Protein 7C8S (pdb70)

Solvent-accessible surface area: 7919 Å² total; per-residue (Å²): 64,119,69,19,143,14,17,41,117,16,48,88,14,0,24,0,0,14,68,129,4,6,135,38,76,148,29,14,86,151,20,163,10,46,1,0,0,4,0,36,85,89,17,148,93,96,68,174,70,27,120,40,28,37,3,100,0,33,108,38,124,102,32,48,0,31,168,36,0,76,91,0,0,100,35,0,17,55,0,61,108,117,70,60,15,0,0,0,9,2,93,23,0,28,21,14,0,0,0,0,0,0,0,0,0,0,4,47,46,122,69,20,26,120,86,0,15,131,30,0,100,90,28,2,102,29,2,81,2,44,96,8,6,57,143,37,0,86,96,2,56,140,99,57,1,121,123,15,51,90,52,26,162,124,105,94

Organism: Homo sapiens (NCBI:txid9606)

Nearest PDB structures (foldseek):
  7c8s-assembly1_A  TM=1.006E+00  e=6.624E-33  Homo sapiens
  6lou-assembly1_A  TM=1.003E+00  e=1.463E-31  Homo sapiens
  6l1s-assembly1_A  TM=1.002E+00  e=1.756E-31  Homo sapiens
  6lmy-assembly1_A  TM=1.002E+00  e=5.910E-31  Homo sapiens
  4woh-assembly1_A  TM=1.001E+00  e=6.673E-31  Homo sapiens

Structure (mmCIF, N/CA/C/O backbone):
data_7C8S
#
_entry.id   7C8S
#
_cell.length_a   89.842
_cell.length_b   50.432
_cell.length_c   40.212
_cell.angle_alpha   90.000
_cell.angle_beta   95.960
_cell.angle_gamma   90.000
#
_symmetry.space_group_name_H-M   'C 1 2 1'
#
loop_
_entity.id
_entity.type
_entity.pdbx_description
1 polymer 'Dual specificity protein phosphatase 22'
2 non-polymer 'SULFATE ION'
3 water water
#
loop_
_atom_site.group_PDB
_atom_site.id
_atom_site.type_symbol
_atom_site.label_atom_id
_atom_site.label_alt_id
_atom_site.label_comp_id
_atom_site.label_asym_id
_atom_site.label_entity_id
_atom_site.label_seq_id
_atom_site.pdbx_PDB_ins_code
_atom_site.Cartn_x
_atom_site.Cartn_y
_atom_site.Cartn_z
_atom_site.occupancy
_atom_site.B_iso_or_equiv
_atom_site.auth_seq_id
_atom_site.auth_comp_id
_atom_site.auth_asym_id
_atom_site.auth_atom_id
_atom_site.pdbx_PDB_model_num
ATOM 1 N N . GLY A 1 1 ? 26.38764 -6.44226 27.35215 1.000 26.71399 -1 GLY A N 1
ATOM 2 C CA . GLY A 1 1 ? 26.34786 -7.79614 26.82842 1.000 16.85694 -1 GLY A CA 1
ATOM 3 C C . GLY A 1 1 ? 25.72715 -7.90893 25.45049 1.000 16.07473 -1 GLY A C 1
ATOM 4 O O . GLY A 1 1 ? 25.30358 -6.91257 24.86492 1.000 16.15934 -1 GLY A O 1
ATOM 5 N N . PRO A 1 2 ? 25.63097 -9.13758 24.94141 1.000 13.67680 0 PRO A N 1
ATOM 6 C CA . PRO A 1 2 ? 25.22111 -9.34072 23.54881 1.000 12.32061 0 PRO A CA 1
ATOM 7 C C . PRO A 1 2 ? 23.73939 -9.14160 23.30114 1.000 13.92208 0 PRO A C 1
ATOM 8 O O . PRO A 1 2 ? 23.31775 -9.20227 22.14661 1.000 13.19877 0 PRO A O 1
ATOM 12 N N . MET A 1 3 ? 22.94765 -8.90729 24.33879 1.000 11.85472 1 MET A N 1
ATOM 13 C CA . MET A 1 3 ? 21.54264 -8.56005 24.15819 1.000 10.22580 1 MET A CA 1
ATOM 14 C C . MET A 1 3 ? 21.20027 -7.28848 24.91996 1.000 10.13385 1 MET A C 1
ATOM 15 O O . MET A 1 3 ? 20.02878 -7.03333 25.20598 1.000 10.78334 1 MET A O 1
ATOM 20 N N . GLY A 1 4 ? 22.20203 -6.46466 25.21794 1.000 12.16492 2 GLY A N 1
ATOM 21 C CA . GLY A 1 4 ? 21.99866 -5.22065 25.92383 1.000 12.56447 2 GLY A CA 1
ATOM 22 C C . GLY A 1 4 ? 21.68194 -5.44630 27.39005 1.000 13.80398 2 GLY A C 1
ATOM 23 O O . GLY A 1 4 ? 21.72253 -6.56424 27.91498 1.000 14.53624 2 GLY A O 1
ATOM 24 N N . ASN A 1 5 ? 21.33674 -4.34561 28.06034 1.000 14.22877 3 ASN A N 1
ATOM 25 C CA . ASN A 1 5 ? 21.05750 -4.38843 29.49508 1.000 16.27250 3 ASN A CA 1
ATOM 26 C C . ASN A 1 5 ? 19.68568 -3.82033 29.84745 1.000 18.28963 3 ASN A C 1
ATOM 27 O O . ASN A 1 5 ? 19.45207 -3.44159 31.00022 1.000 22.14441 3 ASN A O 1
ATOM 32 N N . GLY A 1 6 ? 18.76841 -3.78867 28.89127 1.000 15.99298 4 GLY A N 1
ATOM 33 C CA . GLY A 1 6 ? 17.46831 -3.16608 29.05186 1.000 15.54917 4 GLY A CA 1
ATOM 34 C C . GLY A 1 6 ? 17.23634 -2.22406 27.88758 1.000 13.57532 4 GLY A C 1
ATOM 35 O O . GLY A 1 6 ? 18.18622 -1.88917 27.17493 1.000 14.06228 4 GLY A O 1
ATOM 36 N N . MET A 1 7 ? 16.00312 -1.79235 27.65586 1.000 12.95681 5 MET A N 1
ATOM 37 C CA . MET A 1 7 ? 15.79037 -0.89772 26.53131 1.000 13.25215 5 MET A CA 1
ATOM 38 C C . MET A 1 7 ? 16.44699 0.45414 26.80195 1.000 12.45304 5 MET A C 1
ATOM 39 O O . MET A 1 7 ? 16.54236 0.91692 27.94683 1.000 14.19357 5 MET A O 1
ATOM 44 N N . ASN A 1 8 ? 16.90126 1.08456 25.72944 1.000 11.34169 6 ASN A N 1
ATOM 45 C CA . ASN A 1 8 ? 17.68075 2.30668 25.82032 1.000 9.80640 6 ASN A CA 1
ATOM 46 C C . ASN A 1 8 ? 17.05351 3.39262 24.96483 1.000 10.86673 6 ASN A C 1
ATOM 47 O O . ASN A 1 8 ? 16.69834 3.15594 23.80515 1.000 10.47065 6 ASN A O 1
ATOM 52 N N . LYS A 1 9 ? 16.98845 4.59889 25.52281 1.000 11.46379 7 LYS A N 1
ATOM 53 C CA . LYS A 1 9 ? 16.58735 5.76048 24.74761 1.000 12.05643 7 LYS A CA 1
ATOM 54 C C . LYS A 1 9 ? 17.65166 6.09567 23.71456 1.000 11.56083 7 LYS A C 1
ATOM 55 O O . LYS A 1 9 ? 18.84115 6.18858 24.03578 1.000 12.28903 7 LYS A O 1
ATOM 61 N N . ILE A 1 10 ? 17.22424 6.27517 22.47114 1.000 9.88339 8 ILE A N 1
ATOM 62 C CA . ILE A 1 10 ? 18.09261 6.71701 21.38272 1.000 10.50742 8 ILE A CA 1
ATOM 63 C C . ILE A 1 10 ? 17.88793 8.19753 21.08863 1.000 11.10935 8 ILE A C 1
ATOM 64 O O . ILE A 1 10 ? 18.84574 8.96683 20.99015 1.000 12.35841 8 ILE A O 1
ATOM 69 N N . LEU A 1 11 ? 16.64059 8.60528 20.92364 1.000 11.52240 9 LEU A N 1
ATOM 70 C CA . LEU A 1 11 ? 16.22044 9.98808 20.76630 1.000 13.58805 9 LEU A CA 1
ATOM 71 C C . LEU A 1 11 ? 14.96182 10.11503 21.60982 1.000 13.57199 9 LEU A C 1
ATOM 72 O O . LEU A 1 11 ? 14.39068 9.09381 22.00855 1.000 12.33465 9 LEU A O 1
ATOM 77 N N . PRO A 1 12 ? 14.49235 11.32258 21.90759 1.000 13.46332 10 PRO A N 1
ATOM 78 C CA . PRO A 1 12 ? 13.20523 11.44848 22.60220 1.000 12.47988 10 PRO A CA 1
ATOM 79 C C . PRO A 1 12 ? 12.11332 10.66386 21.88380 1.000 12.26643 10 PRO A C 1
ATOM 80 O O . PRO A 1 12 ? 11.92262 10.79334 20.67150 1.000 12.90073 10 PRO A O 1
ATOM 84 N N . GLY A 1 13 ? 11.43036 9.80669 22.64206 1.000 11.83397 11 GLY A N 1
ATOM 85 C CA . GLY A 1 13 ? 10.35544 8.99967 22.10090 1.000 13.22450 11 GLY A CA 1
ATOM 86 C C . GLY A 1 13 ? 10.79143 7.83210 21.24227 1.000 10.75571 11 GLY A C 1
ATOM 87 O O . GLY A 1 13 ? 9.96646 7.27209 20.52486 1.000 11.35082 11 GLY A O 1
ATOM 88 N N . LEU A 1 14 ? 12.06501 7.43796 21.28866 1.000 10.30960 12 LEU A N 1
ATOM 89 C CA . LEU A 1 14 ? 12.54741 6.34307 20.44729 1.000 11.15365 12 LEU A CA 1
ATOM 90 C C . LEU A 1 14 ? 13.52373 5.48217 21.23078 1.000 9.70145 12 LEU A C 1
ATOM 91 O O . LEU A 1 14 ? 14.59516 5.95598 21.62232 1.000 10.79722 12 LEU A O 1
ATOM 96 N N . TYR A 1 15 ? 13.16662 4.21920 21.41688 1.000 9.41959 13 TYR A N 1
ATOM 97 C CA . TYR A 1 15 ? 13.90676 3.27511 22.24092 1.000 9.52662 13 TYR A CA 1
ATOM 98 C C . TYR A 1 15 ? 14.23317 2.02913 21.43205 1.000 10.76324 13 TYR A C 1
ATOM 99 O O . TYR A 1 15 ? 13.50539 1.66522 20.50637 1.000 10.20547 13 TYR A O 1
ATOM 108 N N . ILE A 1 16 ? 15.33719 1.36877 21.78646 1.000 8.48774 14 ILE A N 1
ATOM 109 C CA . ILE A 1 16 ? 15.67130 0.05304 21.24474 1.000 10.12450 14 ILE A CA 1
ATOM 110 C C . ILE A 1 16 ? 15.87150 -0.91386 22.39928 1.000 9.96538 14 ILE A C 1
ATOM 111 O O . ILE A 1 16 ? 16.49681 -0.56615 23.40831 1.000 10.75273 14 ILE A O 1
ATOM 116 N N . GLY A 1 17 ? 15.35133 -2.13130 22.24642 1.000 9.33393 15 GLY A N 1
ATOM 117 C CA . GLY A 1 17 ? 15.60583 -3.17428 23.21973 1.000 11.10503 15 GLY A CA 1
ATOM 118 C C . GLY A 1 17 ? 15.58807 -4.55480 22.60461 1.000 8.81564 15 GLY A C 1
ATOM 119 O O . GLY A 1 17 ? 15.49319 -4.70972 21.38763 1.000 10.10260 15 GLY A O 1
ATOM 120 N N . ASN A 1 18 ? 15.68816 -5.57005 23.45937 1.000 10.85713 16 ASN A N 1
ATOM 121 C CA . ASN A 1 18 ? 15.55565 -6.96047 23.04694 1.000 10.20099 16 ASN A CA 1
ATOM 122 C C . ASN A 1 18 ? 1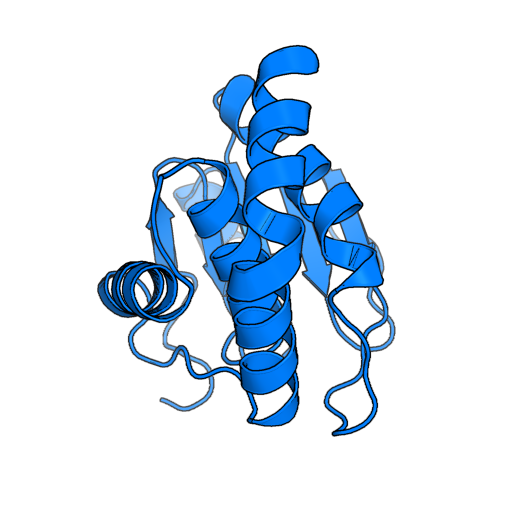4.10329 -7.42444 23.23470 1.000 10.83707 16 ASN A C 1
ATOM 123 O O . ASN A 1 18 ? 13.23932 -6.66974 23.69862 1.000 11.50004 16 ASN A O 1
ATOM 128 N N . PHE A 1 19 ? 13.81920 -8.68132 22.86162 1.000 11.15855 17 PHE A N 1
ATOM 129 C CA . PHE A 1 19 ? 12.43237 -9.15765 22.88832 1.000 11.31775 17 PHE A CA 1
ATOM 130 C C . PHE A 1 19 ? 11.88593 -9.22492 24.30487 1.000 12.22753 17 PHE A C 1
ATOM 131 O O . PHE A 1 19 ? 10.67088 -9.08842 24.50315 1.000 12.69071 17 PHE A O 1
ATOM 139 N N . LYS A 1 20 ? 12.74863 -9.46675 25.29208 1.000 11.40306 18 LYS A N 1
ATOM 140 C CA . LYS A 1 20 ? 12.31841 -9.52294 26.68085 1.000 11.38889 18 LYS A CA 1
ATOM 141 C C . LYS A 1 20 ? 11.95146 -8.14134 27.19237 1.000 14.07616 18 LYS A C 1
ATOM 142 O O . LYS A 1 20 ? 10.92801 -7.97807 27.86530 1.000 13.22177 18 LYS A O 1
ATOM 148 N N . ASP A 1 21 ? 12.78999 -7.14025 26.90167 1.000 12.29527 19 ASP A N 1
ATOM 149 C CA . ASP A 1 21 ? 12.46744 -5.76292 27.25245 1.000 13.10013 19 ASP A CA 1
ATOM 150 C C . ASP A 1 21 ? 11.09203 -5.37429 26.71791 1.000 13.74603 19 ASP A C 1
ATOM 151 O O . ASP A 1 21 ? 10.33543 -4.66236 27.38675 1.000 15.04160 19 ASP A O 1
ATOM 156 N N . ALA A 1 22 ? 10.75081 -5.84621 25.51628 1.000 11.85688 20 ALA A N 1
ATOM 157 C CA . ALA A 1 22 ? 9.49950 -5.47885 24.86283 1.000 13.34897 20 ALA A CA 1
ATOM 158 C C . ALA A 1 22 ? 8.26996 -6.06066 25.54162 1.000 16.72818 20 ALA A C 1
ATOM 159 O O . ALA A 1 22 ? 7.15476 -5.62948 25.22361 1.000 16.52749 20 ALA A O 1
ATOM 161 N N . ARG A 1 23 ? 8.44288 -7.01969 26.45108 1.000 15.02941 21 ARG A N 1
ATOM 162 C CA . ARG A 1 23 ? 7.36227 -7.55665 27.26804 1.000 17.58504 21 ARG A CA 1
ATOM 163 C C . ARG A 1 23 ? 7.44899 -7.09696 28.71691 1.000 21.47679 21 ARG A C 1
ATOM 164 O O . ARG A 1 23 ? 6.61352 -7.50497 29.53198 1.000 25.28386 21 ARG A O 1
ATOM 172 N N . ASP A 1 24 ? 8.45001 -6.29163 29.06972 1.000 20.00662 22 ASP A N 1
ATOM 173 C CA . ASP A 1 24 ? 8.70251 -5.90582 30.45754 1.000 19.12440 22 ASP A CA 1
ATOM 174 C C . ASP A 1 24 ? 7.79103 -4.73535 30.81020 1.000 25.39566 22 ASP A C 1
ATOM 175 O O . ASP A 1 24 ? 8.00222 -3.61102 30.34233 1.000 23.22667 22 ASP A O 1
ATOM 180 N N . ALA A 1 25 ? 6.77905 -4.99342 31.64652 1.000 24.29026 23 ALA A N 1
ATOM 181 C CA . ALA A 1 25 ? 5.80897 -3.95050 31.97417 1.000 26.83952 23 ALA A CA 1
ATOM 182 C C . ALA A 1 25 ? 6.45084 -2.79425 32.72850 1.000 24.19622 23 ALA A C 1
ATOM 183 O O . ALA A 1 25 ? 6.03464 -1.64139 32.56714 1.000 24.23428 23 ALA A O 1
ATOM 185 N N . GLU A 1 26 ? 7.46971 -3.07426 33.54462 1.000 23.49669 24 GLU A N 1
ATOM 186 C CA . GLU A 1 26 ? 8.12525 -2.00379 34.28817 1.000 27.06759 24 GLU A CA 1
ATOM 187 C C . GLU A 1 26 ? 8.90353 -1.08000 33.35793 1.000 25.13158 24 GLU A C 1
ATOM 188 O O . GLU A 1 26 ? 8.90476 0.14388 33.54155 1.000 22.23716 24 GLU A O 1
ATOM 194 N N . GLN A 1 27 ? 9.57777 -1.64566 32.35690 1.000 21.58514 25 GLN A N 1
ATOM 195 C CA . GLN A 1 27 ? 10.29477 -0.80635 31.40869 1.000 20.60919 25 GLN A CA 1
ATOM 196 C C . GLN A 1 27 ? 9.32586 -0.03607 30.52166 1.000 18.26366 25 GLN A C 1
ATOM 197 O O . GLN A 1 27 ? 9.52141 1.15756 30.27972 1.000 19.48602 25 GLN A O 1
ATOM 203 N N . LEU A 1 28 ? 8.27160 -0.69769 30.03457 1.000 18.52501 26 LEU A N 1
ATOM 204 C CA . LEU A 1 28 ? 7.35793 -0.02334 29.11571 1.000 17.50838 26 LEU A CA 1
ATOM 205 C C . LEU A 1 28 ? 6.66374 1.14529 29.79456 1.000 18.94164 26 LEU A C 1
ATOM 206 O O . LEU A 1 28 ? 6.50060 2.21361 29.19619 1.000 18.94279 26 LEU A O 1
ATOM 211 N N . SER A 1 29 ? 6.26074 0.96085 31.05379 1.000 20.57644 27 SER A N 1
ATOM 212 C CA . SER A 1 29 ? 5.57838 2.02634 31.77985 1.000 24.53842 27 SER A CA 1
ATOM 213 C C . SER A 1 29 ? 6.52406 3.17681 32.09923 1.000 22.00198 27 SER A C 1
ATOM 214 O O . SER A 1 29 ? 6.15706 4.34617 31.94974 1.000 25.97842 27 SER A O 1
ATOM 217 N N . LYS A 1 30 ? 7.74786 2.86773 32.53290 1.000 22.79282 28 LYS A N 1
ATOM 218 C CA . LYS A 1 30 ? 8.69192 3.91874 32.90543 1.000 24.85143 28 LYS A CA 1
ATOM 219 C C . LYS A 1 30 ? 9.10577 4.75942 31.70301 1.000 23.15239 28 LYS A C 1
ATOM 220 O O . LYS A 1 30 ? 9.35230 5.96440 31.83753 1.000 24.21997 28 LYS A O 1
ATOM 226 N N . ASN A 1 31 ? 9.21824 4.14202 30.52701 1.000 19.71567 29 ASN A N 1
ATOM 227 C CA . ASN A 1 31 ? 9.58196 4.84908 29.30833 1.000 18.98167 29 ASN A CA 1
ATOM 228 C C . ASN A 1 31 ? 8.37280 5.30099 28.50924 1.000 16.60632 29 ASN A C 1
ATOM 229 O O . ASN A 1 31 ? 8.53990 5.83265 27.40767 1.000 17.12377 29 ASN A O 1
ATOM 234 N N . LYS A 1 32 ? 7.16767 5.10476 29.04811 1.000 16.81354 30 LYS A N 1
ATOM 235 C CA . LYS A 1 32 ? 5.92349 5.58324 28.43594 1.000 17.05445 30 LYS A CA 1
ATOM 236 C C . LYS A 1 32 ? 5.74675 5.05920 27.01033 1.000 15.93291 30 LYS A C 1
ATOM 237 O O . LYS A 1 32 ? 5.27571 5.76424 26.12183 1.000 16.15033 30 LYS A O 1
ATOM 243 N N . VAL A 1 33 ? 6.13407 3.80784 26.79069 1.000 14.04000 31 VAL A N 1
ATOM 244 C CA . VAL A 1 33 ? 6.07532 3.20604 25.46044 1.000 13.71927 31 VAL A CA 1
ATOM 245 C C . VAL A 1 33 ? 4.63511 2.83336 25.13332 1.000 13.81791 31 VAL A C 1
ATOM 246 O O . VAL A 1 33 ? 4.01212 2.04053 25.84640 1.000 16.76455 31 VAL A O 1
ATOM 250 N N . THR A 1 34 ? 4.12491 3.36470 24.02606 1.000 13.06873 32 THR A N 1
ATOM 251 C CA . THR A 1 34 ? 2.78440 3.03349 23.55086 1.000 13.10164 32 THR A CA 1
ATOM 252 C C . THR A 1 34 ? 2.77654 2.45526 22.14405 1.000 13.00139 32 THR A C 1
ATOM 253 O O . THR A 1 34 ? 1.70792 2.06267 21.65591 1.000 12.58195 32 THR A O 1
ATOM 257 N N . HIS A 1 35 ? 3.92764 2.39753 21.47738 1.000 11.88598 33 HIS A N 1
ATOM 258 C CA . HIS A 1 35 ? 4.05463 1.87231 20.12782 1.000 10.20232 33 HIS A CA 1
ATOM 259 C C . HIS A 1 35 ? 5.24360 0.93087 20.13761 1.000 9.60877 33 HIS A C 1
ATOM 260 O O . HIS A 1 35 ? 6.29893 1.27188 20.68879 1.000 10.75390 33 HIS A O 1
ATOM 267 N N . ILE A 1 36 ? 5.09083 -0.24026 19.52758 1.000 10.05550 34 ILE A N 1
ATOM 268 C CA . ILE A 1 36 ? 6.17820 -1.20198 19.41959 1.000 9.78539 34 ILE A CA 1
ATOM 269 C C . ILE A 1 36 ? 6.30931 -1.62830 17.97082 1.000 10.60244 34 ILE A C 1
ATOM 270 O O . ILE A 1 36 ? 5.34138 -2.09751 17.35888 1.000 11.35087 34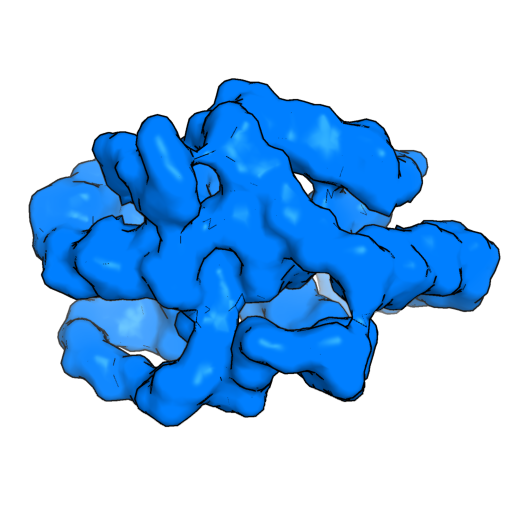 ILE A O 1
ATOM 275 N N . LEU A 1 37 ? 7.50828 -1.48047 17.42981 1.000 10.80848 35 LEU A N 1
ATOM 276 C CA . LEU A 1 37 ? 7.85930 -2.02210 16.12472 1.000 10.77960 35 LEU A CA 1
ATOM 277 C C . LEU A 1 37 ? 8.68289 -3.27204 16.40530 1.000 10.44966 35 LEU A C 1
ATOM 278 O O . LEU A 1 37 ? 9.83334 -3.17478 16.85267 1.000 10.68476 35 LEU A O 1
ATOM 283 N N . SER A 1 38 ? 8.10263 -4.43872 16.13367 1.000 11.68979 36 SER A N 1
ATOM 284 C CA . SER A 1 38 ? 8.74809 -5.72697 16.36884 1.000 11.65871 36 SER A CA 1
ATOM 285 C C . SER A 1 38 ? 9.27436 -6.26016 15.04517 1.000 12.84234 36 SER A C 1
ATOM 286 O O . SER A 1 38 ? 8.49464 -6.50314 14.11844 1.000 14.64977 36 SER A O 1
ATOM 289 N N . VAL A 1 39 ? 10.58921 -6.46987 14.95700 1.000 13.00161 37 VAL A N 1
ATOM 290 C CA . VAL A 1 39 ? 11.18173 -6.92040 13.70092 1.000 15.03533 37 VAL A CA 1
ATOM 291 C C . VAL A 1 39 ? 11.98963 -8.18901 13.94339 1.000 16.76098 37 VAL A C 1
ATOM 292 O O . VAL A 1 39 ? 13.20828 -8.15085 14.15857 1.000 18.66032 37 VAL A O 1
ATOM 296 N N . HIS A 1 40 ? 11.30779 -9.32599 13.92584 1.000 17.62540 38 HIS A N 1
ATOM 297 C CA . HIS A 1 40 ? 11.96147 -10.60996 14.13694 1.000 21.67014 38 HIS A CA 1
ATOM 298 C C . HIS A 1 40 ? 11.03377 -11.70022 13.61602 1.000 24.47639 38 HIS A C 1
ATOM 299 O O . HIS A 1 40 ? 9.92331 -11.42857 13.14742 1.000 24.80044 38 HIS A O 1
ATOM 306 N N . ASP A 1 41 ? 11.49563 -12.94578 13.72047 1.000 27.72974 39 ASP A N 1
ATOM 307 C CA . ASP A 1 41 ? 10.70686 -14.07980 13.25704 1.000 30.45154 39 ASP A CA 1
ATOM 308 C C . ASP A 1 41 ? 9.40816 -14.18590 14.05016 1.000 28.49412 39 ASP A C 1
ATOM 309 O O . ASP A 1 41 ? 9.41251 -14.14856 15.28503 1.000 29.53517 39 ASP A O 1
ATOM 314 N N . SER A 1 42 ? 8.29168 -14.30080 13.32857 1.000 31.09502 40 SER A N 1
ATOM 315 C CA . SER A 1 42 ? 6.98212 -14.57946 13.92763 1.000 32.65927 40 SER A CA 1
ATOM 316 C C . SER A 1 42 ? 6.51664 -13.47146 14.87462 1.000 33.60268 40 SER A C 1
ATOM 317 O O . SER A 1 42 ? 5.83214 -13.72903 15.86787 1.000 29.91926 40 SER A O 1
ATOM 320 N N . ALA A 1 43 ? 6.87497 -12.22800 14.55746 1.000 28.74224 41 ALA A N 1
ATOM 321 C CA . ALA A 1 43 ? 6.43227 -11.09400 15.35924 1.000 27.46082 41 ALA A CA 1
ATOM 322 C C . ALA A 1 43 ? 4.92091 -10.92165 15.24932 1.000 26.17108 41 ALA A C 1
ATOM 323 O O . ALA A 1 43 ? 4.34829 -10.98500 14.15767 1.000 26.54872 41 ALA A O 1
ATOM 325 N N . ARG A 1 44 ? 4.27616 -10.69823 16.38915 1.000 26.77131 42 ARG A N 1
ATOM 326 C CA . ARG A 1 44 ? 2.83272 -10.52749 16.45415 1.000 26.64574 42 ARG A CA 1
ATOM 327 C C . ARG A 1 44 ? 2.51786 -9.59510 17.61540 1.000 25.89499 42 ARG A C 1
ATOM 328 O O . ARG A 1 44 ? 3.32152 -9.47288 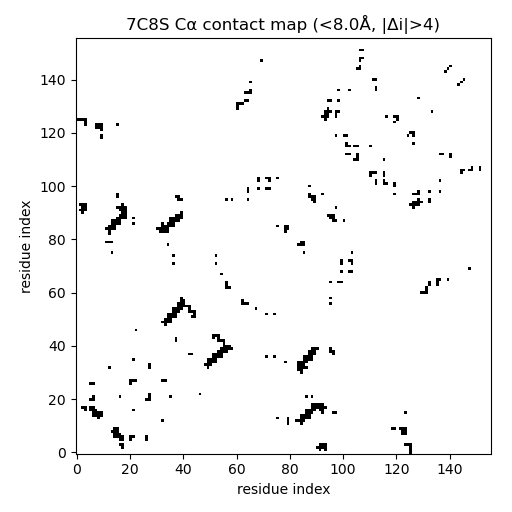18.54658 1.000 23.81906 42 ARG A O 1
ATOM 336 N N . PRO A 1 45 ? 1.36479 -8.92042 17.58606 1.000 24.66418 43 PRO A N 1
ATOM 337 C CA . PRO A 1 45 ? 0.96547 -8.09889 18.73877 1.000 22.99702 43 PRO A CA 1
ATOM 338 C C . PRO A 1 45 ? 0.78488 -8.96361 19.97752 1.000 26.27666 43 PRO A C 1
ATOM 339 O O . PRO A 1 45 ? 0.23494 -10.06569 19.91761 1.000 27.99253 43 PRO A O 1
ATOM 343 N N . MET A 1 46 ? 1.27168 -8.46129 21.11013 1.000 24.87554 44 MET A N 1
ATOM 344 C CA . MET A 1 46 ? 1.21274 -9.20386 22.36366 1.000 27.20181 44 MET A CA 1
ATOM 345 C C . MET A 1 46 ? 0.39579 -8.47742 23.42183 1.000 23.03688 44 MET A C 1
ATOM 346 O O . MET A 1 46 ? -0.62290 -9.00390 23.88504 1.000 29.48252 44 MET A O 1
ATOM 351 N N . LEU A 1 47 ? 0.79216 -7.27276 23.79715 1.000 16.08262 45 LEU A N 1
ATOM 352 C CA . LEU A 1 47 ? 0.30850 -6.62654 25.00302 1.000 15.20511 45 LEU A CA 1
ATOM 353 C C . LEU A 1 47 ? -0.84752 -5.68873 24.70206 1.000 15.54442 45 LEU A C 1
ATOM 354 O O . LEU A 1 47 ? -1.00388 -5.18957 23.58523 1.000 15.20809 45 LEU A O 1
ATOM 359 N N . GLU A 1 48 ? -1.64887 -5.44269 25.73336 1.000 14.24572 46 GLU A N 1
ATOM 360 C CA . GLU A 1 48 ? -2.65022 -4.38978 25.67969 1.000 13.73479 46 GLU A CA 1
ATOM 361 C C . GLU A 1 48 ? -1.98324 -3.02218 25.80377 1.000 15.11460 46 GLU A C 1
ATOM 362 O O . GLU A 1 48 ? -0.83412 -2.90136 26.25142 1.000 15.92433 46 GLU A O 1
ATOM 368 N N . GLY A 1 49 ? -2.69131 -1.98836 25.35454 1.000 14.53302 47 GLY A N 1
ATOM 369 C CA . GLY A 1 49 ? -2.23079 -0.62028 25.48509 1.000 14.18400 47 GLY A CA 1
ATOM 370 C C . GLY A 1 49 ? -1.12891 -0.20613 24.53390 1.000 13.76583 47 GLY A C 1
ATOM 371 O O . GLY A 1 49 ? -0.54191 0.86416 24.72902 1.000 15.67843 47 GLY A O 1
ATOM 372 N N . VAL A 1 50 ? -0.86125 -0.98536 23.49027 1.000 12.39449 48 VAL A N 1
ATOM 373 C CA . VAL A 1 50 ? 0.28963 -0.75972 22.61497 1.000 12.24825 48 VAL A CA 1
ATOM 374 C C . VAL A 1 50 ? -0.13241 -0.92651 21.16250 1.000 11.33630 48 VAL A C 1
ATOM 375 O O . VAL A 1 50 ? -0.77061 -1.92579 20.81247 1.000 12.59946 48 VAL A O 1
ATOM 379 N N . LYS A 1 51 ? 0.21967 0.03784 20.31275 1.000 11.07340 49 LYS A N 1
ATOM 380 C CA . LYS A 1 51 ? 0.04667 -0.11288 18.87158 1.000 11.71517 49 LYS A CA 1
ATOM 381 C C . LYS A 1 51 ? 1.26994 -0.81089 18.29874 1.000 11.22589 49 LYS A C 1
ATOM 382 O O . LYS A 1 51 ? 2.39825 -0.34034 18.48253 1.000 11.40201 49 LYS A O 1
ATOM 388 N N . TYR A 1 52 ? 1.05138 -1.89413 17.56793 1.000 10.29073 50 TYR A N 1
ATOM 389 C CA . TYR A 1 52 ? 2.14611 -2.68785 17.03112 1.000 10.66408 50 TYR A CA 1
ATOM 390 C C . TYR A 1 52 ? 2.28983 -2.50208 15.52840 1.000 11.83810 50 TYR A C 1
ATOM 391 O O . TYR A 1 52 ? 1.30561 -2.33993 14.79679 1.000 13.36755 50 TYR A O 1
ATOM 400 N N . LEU A 1 53 ? 3.53577 -2.57109 15.06843 1.000 11.62384 51 LEU A N 1
ATOM 401 C CA . LEU A 1 53 ? 3.85309 -2.84712 13.67550 1.000 11.98065 51 LEU A CA 1
ATOM 402 C C . LEU A 1 53 ? 4.82490 -4.01388 13.70377 1.000 12.41758 51 LEU A C 1
ATOM 403 O O . LEU A 1 53 ? 5.86235 -3.93737 14.37339 1.000 12.71932 51 LEU A O 1
ATOM 408 N N . CYS A 1 54 ? 4.49692 -5.09411 13.00153 1.000 12.26968 52 CYS A N 1
ATOM 409 C CA . CYS A 1 54 ? 5.25439 -6.33202 13.08307 1.000 14.66267 52 CYS A CA 1
ATOM 410 C C . CYS A 1 54 ? 5.84737 -6.61237 11.71688 1.000 16.20350 52 CYS A C 1
ATOM 411 O O . CYS A 1 54 ? 5.12783 -6.63670 10.71218 1.000 19.87345 52 CYS A O 1
ATOM 414 N N . ILE A 1 55 ? 7.15600 -6.82692 11.67721 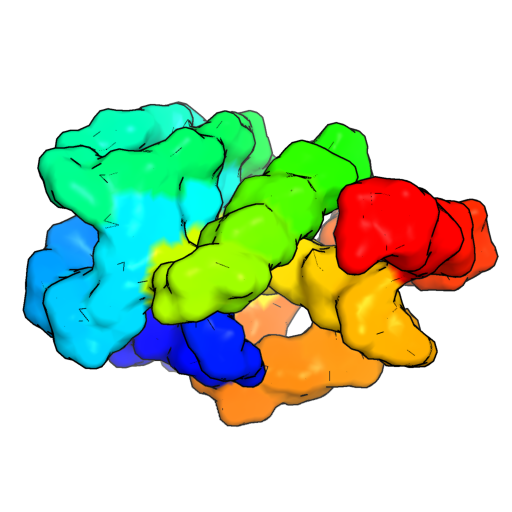1.000 14.99475 53 ILE A N 1
ATOM 415 C CA . ILE A 1 55 ? 7.84067 -7.11409 10.42101 1.000 18.46583 53 ILE A CA 1
ATOM 416 C C . ILE A 1 55 ? 8.57005 -8.44277 10.56882 1.000 21.12493 53 ILE A C 1
ATOM 417 O O . ILE A 1 55 ? 9.51055 -8.54271 11.36926 1.000 18.47042 53 ILE A O 1
ATOM 422 N N . PRO A 1 56 ? 8.18511 -9.48348 9.82443 1.000 23.65880 54 PRO A N 1
ATOM 423 C CA . PRO A 1 56 ? 8.76412 -10.83202 10.02735 1.000 28.53971 54 PRO A CA 1
ATOM 424 C C . PRO A 1 56 ? 10.09997 -11.02442 9.31809 1.000 29.93397 54 PRO A C 1
ATOM 425 O O . PRO A 1 56 ? 10.23115 -11.74542 8.32093 1.000 35.12617 54 PRO A O 1
ATOM 429 N N . ALA A 1 57 ? 11.13605 -10.38374 9.84813 1.000 23.85795 55 ALA A N 1
ATOM 430 C CA . ALA A 1 57 ? 12.46418 -10.41087 9.25056 1.000 20.27778 55 ALA A CA 1
ATOM 431 C C . ALA A 1 57 ? 13.35584 -11.40104 9.98994 1.000 21.05141 55 ALA A C 1
ATOM 432 O O . ALA A 1 57 ? 13.40406 -11.40664 11.22456 1.000 22.27595 55 ALA A O 1
ATOM 434 N N . ALA A 1 58 ? 14.06951 -12.22415 9.23351 1.000 21.33836 56 ALA A N 1
ATOM 435 C CA . ALA A 1 58 ? 14.98218 -13.19381 9.81238 1.000 22.23479 56 ALA A CA 1
ATOM 436 C C . ALA A 1 58 ? 16.36193 -12.58163 10.02325 1.000 20.11774 56 ALA A C 1
ATOM 437 O O . ALA A 1 58 ? 16.74669 -11.59903 9.38157 1.000 21.18028 56 ALA A O 1
ATOM 439 N N . ASP A 1 59 ? 17.10555 -13.17849 10.95605 1.000 23.82614 57 ASP A N 1
ATOM 440 C CA . ASP A 1 59 ? 18.52964 -12.90111 11.11763 1.000 23.61138 57 ASP A CA 1
ATOM 441 C C . ASP A 1 59 ? 19.26374 -13.82700 10.15390 1.000 24.44580 57 ASP A C 1
ATOM 442 O O . ASP A 1 59 ? 19.74542 -14.90536 10.50877 1.000 29.11412 57 ASP A O 1
ATOM 447 N N . SER A 1 60 ? 19.32125 -13.40165 8.89914 1.000 24.16260 58 SER A N 1
ATOM 448 C CA . SER A 1 60 ? 19.95282 -14.19057 7.85577 1.000 27.57487 58 SER A CA 1
ATOM 449 C C . SER A 1 60 ? 20.67804 -13.25966 6.90178 1.000 27.43143 58 SER A C 1
ATOM 450 O O . SER A 1 60 ? 20.26335 -12.10912 6.71276 1.000 26.09608 58 SER A O 1
ATOM 453 N N . PRO A 1 61 ? 21.76531 -13.72676 6.28084 1.000 33.55530 59 PRO A N 1
ATOM 454 C CA . PRO A 1 61 ? 22.48208 -12.87282 5.32136 1.000 33.76997 59 PRO A CA 1
ATOM 455 C C . PRO A 1 61 ? 21.63254 -12.43579 4.13775 1.000 31.37267 59 PRO A C 1
ATOM 456 O O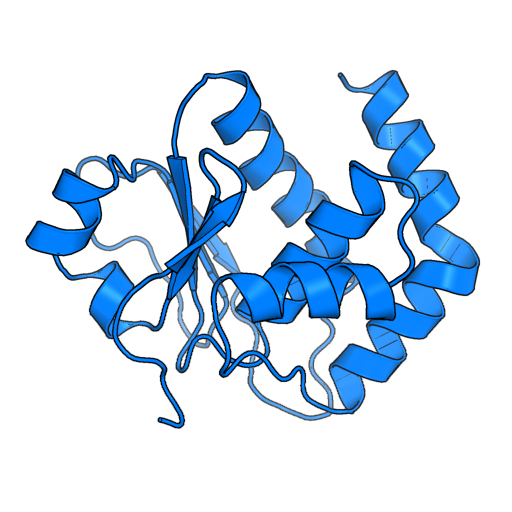 . PRO A 1 61 ? 21.96012 -11.42886 3.49790 1.000 35.34765 59 PRO A O 1
ATOM 460 N N . SER A 1 62 ? 20.54558 -13.14559 3.83744 1.000 23.31190 60 SER A N 1
ATOM 461 C CA . SER A 1 62 ? 19.70663 -12.84012 2.68802 1.000 27.79396 60 SER A CA 1
ATOM 462 C C . SER A 1 62 ? 18.58231 -11.85777 2.99774 1.000 26.96840 60 SER A C 1
ATOM 463 O O . SER A 1 62 ? 17.95999 -11.34414 2.06100 1.000 29.56411 60 SER A O 1
ATOM 466 N N . GLN A 1 63 ? 18.31332 -11.57838 4.27334 1.000 23.60372 61 GLN A N 1
ATOM 467 C CA . GLN A 1 63 ? 17.14419 -10.78858 4.64505 1.000 22.75811 61 GLN A CA 1
ATOM 468 C C . GLN A 1 63 ? 17.24389 -9.36015 4.11648 1.000 20.87022 61 GLN A C 1
ATOM 469 O O . GLN A 1 63 ? 18.23943 -8.66640 4.34132 1.000 20.11246 61 GLN A O 1
ATOM 475 N N . ASN A 1 64 ? 16.19374 -8.92330 3.42483 1.000 20.53903 62 ASN A N 1
ATOM 476 C CA . ASN A 1 64 ? 16.08171 -7.56252 2.91686 1.000 21.65410 62 ASN A CA 1
ATOM 477 C C . ASN A 1 64 ? 15.34496 -6.73664 3.96416 1.000 19.05238 62 ASN A C 1
ATOM 478 O O . ASN A 1 64 ? 14.19746 -7.04495 4.30068 1.000 19.90473 62 ASN A O 1
ATOM 483 N N . LEU A 1 65 ? 16.00255 -5.69708 4.48729 1.000 17.57282 63 LEU A N 1
ATOM 484 C CA . LEU A 1 65 ? 15.30308 -4.73098 5.33052 1.000 16.01621 63 LEU A CA 1
ATOM 485 C C . LEU A 1 65 ? 14.98021 -3.42135 4.62536 1.000 16.82090 63 LEU 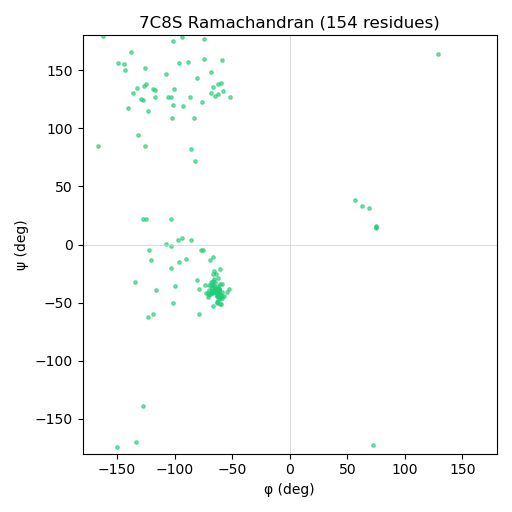A C 1
ATOM 486 O O . LEU A 1 65 ? 14.07628 -2.70844 5.07358 1.000 16.34110 63 LEU A O 1
ATOM 491 N N . THR A 1 66 ? 15.67626 -3.09919 3.52973 1.000 17.26469 64 THR A N 1
ATOM 492 C CA . THR A 1 66 ? 15.43265 -1.84255 2.82557 1.000 16.81957 64 THR A CA 1
ATOM 493 C C . THR A 1 66 ? 13.96497 -1.67775 2.44858 1.000 16.98061 64 THR A C 1
ATOM 494 O O . THR A 1 66 ? 13.40539 -0.58072 2.56195 1.000 17.71224 64 THR A O 1
ATOM 498 N N . ARG A 1 67 ? 13.32216 -2.75432 1.99365 1.000 16.36920 65 ARG A N 1
ATOM 499 C CA . ARG A 1 67 ? 11.92782 -2.66323 1.57732 1.000 17.22160 65 ARG A CA 1
ATOM 500 C C . ARG A 1 67 ? 10.98484 -2.36467 2.73210 1.000 18.68074 65 ARG A C 1
ATOM 501 O O . ARG A 1 67 ? 9.81113 -2.06099 2.48784 1.000 19.93726 65 ARG A O 1
ATOM 509 N N . HIS A 1 68 ? 11.46385 -2.44353 3.97375 1.000 16.75679 66 HIS A N 1
ATOM 510 C CA . HIS A 1 68 ? 10.66797 -2.11507 5.14583 1.000 16.28157 66 HIS A CA 1
ATOM 511 C C . HIS A 1 68 ? 11.01098 -0.75653 5.74440 1.000 15.00405 66 HIS A C 1
ATOM 512 O O . HIS A 1 68 ? 10.38612 -0.36672 6.73842 1.000 15.59606 66 HIS A O 1
ATOM 519 N N . PHE A 1 69 ? 11.98652 -0.03291 5.17760 1.000 14.51423 67 PHE A N 1
ATOM 520 C CA . PHE A 1 69 ? 12.38376 1.25721 5.74036 1.000 13.90726 67 PHE A CA 1
ATOM 521 C C . PHE A 1 69 ? 11.22099 2.24591 5.74440 1.000 14.95477 67 PHE A C 1
ATOM 522 O O . PHE A 1 69 ? 10.97800 2.92381 6.74500 1.000 14.23091 67 PHE A O 1
ATOM 530 N N . LYS A 1 70 ? 10.49281 2.35446 4.62638 1.000 15.76205 68 LYS A N 1
ATOM 531 C CA . LYS A 1 70 ? 9.45568 3.38167 4.51328 1.000 16.23268 68 LYS A CA 1
ATOM 532 C C . LYS A 1 70 ? 8.33675 3.17028 5.53292 1.000 16.14628 68 LYS A C 1
ATOM 533 O O . LYS A 1 70 ? 7.94996 4.10013 6.24829 1.000 16.08940 68 LYS A O 1
ATOM 539 N N . GLU A 1 71 ? 7.80383 1.94692 5.61116 1.000 15.96135 69 GLU A N 1
ATOM 540 C CA . GLU A 1 71 ? 6.74612 1.63609 6.56955 1.000 16.90062 69 GLU A CA 1
ATOM 541 C C . GLU A 1 71 ? 7.22469 1.84279 8.00308 1.000 14.28016 69 GLU A C 1
ATOM 542 O O . GLU A 1 71 ? 6.47771 2.33451 8.85474 1.000 14.82396 69 GLU A O 1
ATOM 548 N N . SER A 1 72 ? 8.47975 1.48865 8.27941 1.000 14.42799 70 SER A N 1
ATOM 549 C CA . SER A 1 72 ? 9.01818 1.64922 9.62836 1.000 14.16465 70 SER A CA 1
ATOM 550 C C . SER A 1 72 ? 9.16327 3.11993 9.99092 1.000 12.20768 70 SER A C 1
ATOM 551 O O . SER A 1 72 ? 8.83628 3.53319 11.11308 1.000 12.17413 70 SER A O 1
ATOM 554 N N . ILE A 1 73 ? 9.64056 3.92417 9.04720 1.000 12.63855 71 ILE A N 1
ATOM 555 C CA . ILE A 1 73 ? 9.84228 5.34167 9.31705 1.000 13.11649 71 ILE A CA 1
ATOM 556 C C . ILE A 1 73 ? 8.50863 6.04408 9.52659 1.000 13.21584 71 ILE A C 1
ATOM 557 O O . ILE A 1 73 ? 8.37132 6.89160 10.41611 1.000 13.81478 71 ILE A O 1
ATOM 562 N N . LYS A 1 74 ? 7.49869 5.69663 8.72389 1.000 14.06713 72 LYS A N 1
ATOM 563 C CA . LYS A 1 74 ? 6.17463 6.27606 8.91772 1.000 13.87192 72 LYS A CA 1
ATOM 564 C C . LYS A 1 74 ? 5.63158 5.94382 10.30054 1.000 13.58894 72 LYS A C 1
ATOM 565 O O . LYS A 1 74 ? 5.08579 6.81092 10.99181 1.000 14.61740 72 LYS A O 1
ATOM 571 N N . PHE A 1 75 ? 5.77810 4.69007 10.72299 1.000 12.78560 73 PHE A N 1
ATOM 572 C CA . PHE A 1 75 ? 5.26556 4.27568 12.02493 1.000 13.60392 73 PHE A CA 1
ATOM 573 C C . PHE A 1 75 ? 5.96155 5.02559 13.15509 1.000 11.83965 73 PHE A C 1
ATOM 574 O O . PHE A 1 75 ? 5.30755 5.56371 14.05697 1.000 13.54725 73 PHE A O 1
ATOM 582 N N . ILE A 1 76 ? 7.29870 5.04825 13.13204 1.000 11.18638 74 ILE A N 1
ATOM 583 C CA . ILE A 1 76 ? 8.05489 5.74897 14.16868 1.000 11.45260 74 ILE A CA 1
ATOM 584 C C . ILE A 1 76 ? 7.73353 7.23749 14.14986 1.000 11.06667 74 ILE A C 1
ATOM 585 O O . ILE A 1 76 ? 7.51475 7.85600 15.19569 1.000 11.96267 74 ILE A O 1
ATOM 590 N N . HIS A 1 77 ? 7.75715 7.84280 12.96251 1.000 12.51596 75 HIS A N 1
ATOM 591 C CA . HIS A 1 77 ? 7.64612 9.29117 12.88507 1.000 12.78683 75 HIS A CA 1
ATOM 592 C C . HIS A 1 77 ? 6.27995 9.77077 13.34336 1.000 13.76552 75 HIS A C 1
ATOM 593 O O . HIS A 1 77 ? 6.18051 10.75260 14.08728 1.000 14.03545 75 HIS A O 1
ATOM 600 N N . GLU A 1 78 ? 5.21811 9.06948 12.94589 1.000 13.88043 76 GLU A N 1
ATOM 601 C CA . GLU A 1 78 ? 3.88554 9.50757 13.33920 1.000 14.48810 76 GLU A CA 1
ATOM 602 C C . GLU A 1 78 ? 3.67962 9.35094 14.83868 1.000 16.10961 76 GLU A C 1
ATOM 603 O O . GLU A 1 78 ? 3.02412 10.19194 15.46476 1.000 17.55279 76 GLU A O 1
ATOM 609 N N . CYS A 1 79 ? 4.27346 8.31278 15.43782 1.000 13.78965 77 CYS A N 1
ATOM 610 C CA . CYS A 1 79 ? 4.27234 8.18283 16.88993 1.000 13.82512 77 CYS A CA 1
ATOM 611 C C . CYS A 1 79 ? 4.96948 9.37267 17.53921 1.000 14.35761 77 CYS A C 1
ATOM 612 O O . CYS A 1 79 ? 4.42115 10.01678 18.44125 1.000 14.66534 77 CYS A O 1
ATOM 615 N N . ARG A 1 80 ? 6.19122 9.68341 17.08912 1.000 11.70825 78 ARG A N 1
ATOM 616 C CA . ARG A 1 80 ? 6.97145 10.74587 17.72221 1.000 13.21407 78 ARG A CA 1
ATOM 617 C C . ARG A 1 80 ? 6.32489 12.11361 17.52363 1.000 15.99800 78 ARG A C 1
ATOM 618 O O . ARG A 1 80 ? 6.35101 12.94865 18.43544 1.000 16.46262 78 ARG A O 1
ATOM 626 N N . LEU A 1 81 ? 5.72201 12.35674 16.35285 1.000 14.82851 79 LEU A N 1
ATOM 627 C CA . LEU A 1 81 ? 5.05476 13.63872 16.11224 1.000 17.62815 79 LEU A CA 1
ATOM 628 C C . LEU A 1 81 ? 3.84114 13.84460 17.01467 1.000 20.31097 79 LEU A C 1
ATOM 629 O O . LEU A 1 81 ? 3.44172 14.99445 17.24327 1.000 21.23853 79 LEU A O 1
ATOM 634 N N . ARG A 1 82 ? 3.24868 12.76760 17.52645 1.000 18.05194 80 ARG A N 1
ATOM 635 C CA . ARG A 1 82 ? 2.16183 12.82831 18.49605 1.000 19.24789 80 ARG A CA 1
ATOM 636 C C . ARG A 1 82 ? 2.66075 12.94800 19.92946 1.000 20.69970 80 ARG A C 1
ATOM 637 O O . ARG A 1 82 ? 1.84330 12.91206 20.85952 1.000 22.01775 80 ARG A O 1
ATOM 645 N N . GLY A 1 83 ? 3.97179 13.06257 20.13408 1.000 18.35238 81 GLY A N 1
ATOM 646 C CA . GLY A 1 83 ? 4.52160 13.12251 21.47473 1.000 17.65120 81 GLY A CA 1
ATOM 647 C C . GLY A 1 83 ? 4.54846 11.80816 22.21720 1.000 17.19546 81 GLY A C 1
ATOM 648 O O . GLY A 1 83 ? 4.70154 11.80500 23.44379 1.000 21.13499 81 GLY A O 1
ATOM 649 N N . GLU A 1 84 ? 4.38371 10.69010 21.51892 1.000 15.96507 82 GLU A N 1
ATOM 650 C CA . GLU A 1 84 ? 4.39138 9.37779 22.14278 1.000 15.40089 82 GLU A CA 1
ATOM 651 C C . GLU A 1 84 ? 5.73951 8.69625 21.91581 1.000 14.69766 82 GLU A C 1
ATOM 652 O O . GLU A 1 84 ? 6.62153 9.22012 21.22977 1.000 17.17521 82 GLU A O 1
ATOM 658 N N . SER A 1 85 ? 5.90410 7.52788 22.53242 1.000 13.81962 83 SER A N 1
ATOM 659 C CA . SER A 1 85 ? 7.18942 6.84000 22.57473 1.000 12.13299 83 SER A CA 1
ATOM 660 C C . SER A 1 85 ? 7.08365 5.48173 21.90484 1.000 11.87246 83 SER A C 1
ATOM 661 O O . SER A 1 85 ? 6.14998 4.70944 22.17255 1.000 11.71262 83 SER A O 1
ATOM 664 N N . CYS A 1 86 ? 8.06203 5.18812 21.04976 1.000 11.28798 84 CYS A N 1
ATOM 665 C CA . CYS A 1 86 ? 8.10639 3.96089 20.27365 1.000 10.76284 84 CYS A CA 1
ATOM 666 C C . CYS A 1 86 ? 9.32334 3.13655 20.66622 1.000 10.45440 84 CYS A C 1
ATOM 667 O O . CYS A 1 86 ? 10.43916 3.66494 20.75885 1.000 11.50204 84 CYS A O 1
ATOM 670 N N . LEU A 1 87 ? 9.10395 1.85612 20.88495 1.000 10.07641 85 LEU A N 1
ATOM 671 C CA . LEU A 1 87 ? 10.17675 0.89118 21.07295 1.000 10.73564 85 LEU A CA 1
ATOM 672 C C . LEU A 1 87 ? 10.33568 0.08490 19.79363 1.000 9.63752 85 LEU A C 1
ATOM 673 O O . LEU A 1 87 ? 9.36477 -0.50087 19.30441 1.000 11.25888 85 LEU A O 1
ATOM 678 N N . VAL A 1 88 ? 11.55644 0.02344 19.27132 1.000 9.58629 86 VAL A N 1
ATOM 679 C CA . VAL A 1 88 ? 11.89537 -0.86520 18.16445 1.000 10.01208 86 VAL A CA 1
ATOM 680 C C . VAL A 1 88 ? 12.71385 -2.01160 18.74209 1.000 11.10615 86 VAL A C 1
ATOM 681 O O . VAL A 1 88 ? 13.69674 -1.77711 19.45657 1.000 10.39863 86 VAL A O 1
ATOM 685 N N . HIS A 1 89 ? 12.30424 -3.24623 18.47732 1.000 10.02333 87 HIS A N 1
ATOM 686 C CA . HIS A 1 89 ? 13.04303 -4.37669 19.02392 1.000 10.11867 87 HIS A CA 1
ATOM 687 C C . HIS A 1 89 ? 13.07396 -5.52775 18.03825 1.000 11.34472 87 HIS A C 1
ATOM 688 O O . HIS A 1 89 ? 12.19892 -5.67780 17.17888 1.000 11.05127 87 HIS A O 1
ATOM 695 N N . CYS A 1 90 ? 14.09806 -6.36215 18.20290 1.000 10.81967 88 CYS A N 1
ATOM 696 C CA . CYS A 1 90 ? 14.22347 -7.61487 17.46829 1.000 11.51991 88 CYS A CA 1
ATOM 697 C C . CYS A 1 90 ? 14.45023 -8.72823 18.48413 1.000 13.31924 88 CYS A C 1
ATOM 698 O O . CYS A 1 90 ? 13.79485 -8.73694 19.52944 1.000 14.80791 88 CYS A O 1
ATOM 701 N N . LEU A 1 91 ? 15.34240 -9.68058 18.21195 1.000 11.81319 89 LEU A N 1
ATOM 702 C CA . LEU A 1 91 ? 15.65758 -10.64827 19.25872 1.000 11.85819 89 LEU A CA 1
ATOM 703 C C . LEU A 1 91 ? 16.61859 -10.04770 20.28221 1.000 11.91238 89 LEU A C 1
ATOM 704 O O . LEU A 1 91 ? 16.29514 -9.95273 21.47265 1.000 11.39797 89 LEU A O 1
ATOM 709 N N . ALA A 1 92 ? 17.80456 -9.62875 19.83030 1.000 11.19213 90 ALA A N 1
ATOM 710 C CA . ALA A 1 92 ? 18.85866 -9.12055 20.70566 1.000 10.37126 90 ALA A CA 1
ATOM 711 C C . ALA A 1 92 ? 18.88532 -7.59989 20.81609 1.000 10.64821 90 ALA A C 1
ATOM 712 O O . ALA A 1 92 ? 19.53685 -7.06790 21.72380 1.000 10.98882 90 ALA A O 1
ATOM 714 N N . GLY A 1 93 ? 18.20166 -6.88037 19.92958 1.000 9.58648 91 GLY A N 1
ATOM 715 C CA . GLY A 1 93 ? 18.32753 -5.43469 19.91121 1.000 9.58665 91 GLY A CA 1
ATOM 716 C C . GLY A 1 93 ? 19.68384 -4.97357 19.44640 1.000 10.14641 91 GLY A C 1
ATOM 717 O O . GLY A 1 93 ? 20.15754 -3.91255 19.86287 1.000 11.21969 91 GLY A O 1
ATOM 718 N N . VAL A 1 94 ? 20.31662 -5.74285 18.56596 1.000 9.78459 92 VAL A N 1
ATOM 719 C CA . VAL A 1 94 ? 21.67677 -5.47775 18.12370 1.000 9.93705 92 VAL A CA 1
ATOM 720 C C . VAL A 1 94 ? 21.73778 -5.16789 16.63687 1.000 9.84058 92 VAL A C 1
ATOM 721 O O . VAL A 1 94 ? 22.48044 -4.27945 16.21450 1.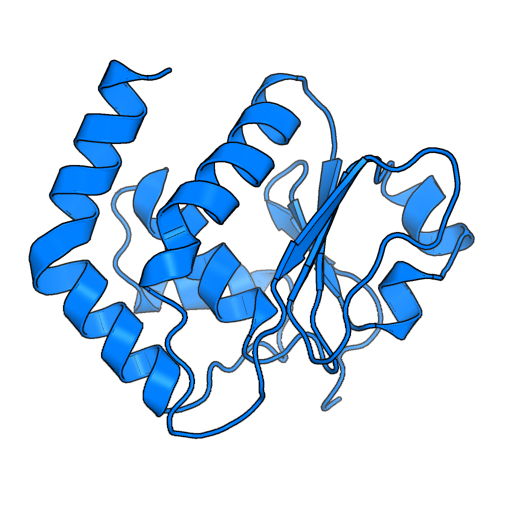000 11.19086 92 VAL A O 1
ATOM 725 N N . SER A 1 95 ? 20.95787 -5.86991 15.82116 1.000 11.05339 93 SER A N 1
ATOM 726 C CA . SER A 1 95 ? 21.14216 -5.79810 14.37757 1.000 11.05563 93 SER A CA 1
ATOM 727 C C . SER A 1 95 ? 19.88659 -5.37090 13.62949 1.000 10.52417 93 SER A C 1
ATOM 728 O O . SER A 1 95 ? 19.90421 -4.33389 12.95745 1.000 11.48384 93 SER A O 1
ATOM 731 N N . ARG A 1 96 ? 18.79827 -6.14376 13.69012 1.000 12.25140 94 ARG A N 1
ATOM 732 C CA . ARG A 1 96 ? 17.61146 -5.82987 12.88405 1.000 11.23913 94 ARG A CA 1
ATOM 733 C C . ARG A 1 96 ? 16.93756 -4.52536 13.31452 1.000 10.44417 94 ARG A C 1
ATOM 734 O O . ARG A 1 96 ? 16.69157 -3.63483 12.48710 1.000 11.17115 94 ARG A O 1
ATOM 742 N N . SER A 1 97 ? 16.62535 -4.40068 14.60385 1.000 10.19109 95 SER A N 1
ATOM 743 C CA . SER A 1 97 ? 15.97833 -3.18021 15.08346 1.000 11.01720 95 SER A CA 1
ATOM 744 C C . SER A 1 97 ? 16.89011 -1.97433 14.89697 1.000 9.33411 95 SER A C 1
ATOM 745 O O . SER A 1 97 ? 16.43058 -0.88703 14.52039 1.000 10.69898 95 SER A O 1
ATOM 748 N N . VAL A 1 98 ? 18.19048 -2.16382 15.13344 1.000 10.18861 96 VAL A N 1
ATOM 749 C CA . VAL A 1 98 ? 19.17262 -1.09082 14.99320 1.000 9.19759 96 VAL A CA 1
ATOM 750 C C . VAL A 1 98 ? 19.21336 -0.57875 13.55863 1.000 10.05274 96 VAL A C 1
ATOM 751 O O . VAL A 1 98 ? 19.31262 0.62928 13.31663 1.000 10.27963 96 VAL A O 1
ATOM 755 N N . THR A 1 99 ? 19.11827 -1.48773 12.58566 1.000 9.68118 97 THR A N 1
ATOM 756 C CA . THR A 1 99 ? 19.14204 -1.09080 11.18230 1.000 10.93546 97 THR A CA 1
ATOM 757 C C . THR A 1 99 ? 17.95457 -0.20596 10.83597 1.000 10.23126 97 THR A C 1
ATOM 758 O O . THR A 1 99 ? 18.11011 0.79935 10.13404 1.000 10.44494 97 THR A O 1
ATOM 762 N N . LEU A 1 100 ? 16.75721 -0.56710 11.30469 1.000 9.55725 98 LEU A N 1
ATOM 763 C CA . LEU A 1 100 ? 15.59649 0.27799 11.03798 1.000 10.10704 98 LEU A CA 1
ATOM 764 C C . LEU A 1 100 ? 15.75178 1.65335 11.67402 1.000 10.44241 98 LEU A C 1
ATOM 765 O O . LEU A 1 100 ? 15.36412 2.66517 11.08007 1.000 10.41487 98 LEU A O 1
ATOM 770 N N . VAL A 1 101 ? 16.27903 1.70967 12.90134 1.000 10.61177 99 VAL A N 1
ATOM 771 C CA . VAL A 1 101 ? 16.42962 2.99217 13.58052 1.000 9.05970 99 VAL A CA 1
ATOM 772 C C . VAL A 1 101 ? 17.49381 3.84651 12.89764 1.000 10.37181 99 VAL A C 1
ATOM 773 O O . VAL A 1 101 ? 17.35465 5.07073 12.79898 1.000 9.87052 99 VAL A O 1
ATOM 777 N N . ILE A 1 102 ? 18.55937 3.21583 12.39597 1.000 10.15962 100 ILE A N 1
ATOM 778 C CA . ILE A 1 102 ? 19.55517 3.95399 11.61902 1.000 10.45933 100 ILE A CA 1
ATOM 779 C C . ILE A 1 102 ? 18.90547 4.60223 10.40154 1.000 11.36603 100 ILE A C 1
ATOM 780 O O . ILE A 1 102 ? 19.14046 5.77775 10.10292 1.000 11.16769 100 ILE A O 1
ATOM 785 N N . ALA A 1 103 ? 18.07329 3.84456 9.68135 1.000 11.86013 101 ALA A N 1
ATOM 786 C CA . ALA A 1 103 ? 17.40162 4.40920 8.51171 1.000 11.54945 101 ALA A CA 1
ATOM 787 C C . ALA A 1 103 ? 16.50797 5.58281 8.90154 1.000 11.83969 101 ALA A C 1
ATOM 788 O O . ALA A 1 103 ? 16.44866 6.59543 8.18728 1.000 12.22446 101 ALA A O 1
ATOM 790 N N . TYR A 1 104 ? 15.81619 5.47088 10.03991 1.000 10.55175 102 TYR A N 1
ATOM 791 C CA . TYR A 1 104 ? 15.02582 6.58279 10.56299 1.000 9.62656 102 TYR A CA 1
ATOM 792 C C . TYR A 1 104 ? 15.89662 7.81043 10.83124 1.000 11.08315 102 TYR A C 1
ATOM 793 O O . TYR A 1 104 ? 15.58807 8.92197 10.37240 1.000 10.77794 102 TYR A O 1
ATOM 802 N N . ILE A 1 105 ? 16.99574 7.62564 11.57338 1.000 10.47608 103 ILE A N 1
ATOM 803 C CA . ILE A 1 105 ? 17.86459 8.75011 11.92246 1.000 11.57631 103 ILE A CA 1
ATOM 804 C C . ILE A 1 105 ? 18.42071 9.40366 10.66523 1.000 11.33546 103 ILE A C 1
ATOM 805 O O . ILE A 1 105 ? 18.45262 10.63558 10.54928 1.000 11.37310 103 ILE A O 1
ATOM 810 N N . MET A 1 106 ? 18.84362 8.58893 9.69362 1.000 10.63565 104 MET A N 1
ATOM 811 C CA . MET A 1 106 ? 19.34790 9.12166 8.43022 1.000 11.81826 104 MET A CA 1
ATOM 812 C C . MET A 1 106 ? 18.30380 9.96631 7.71739 1.000 12.68046 104 MET A C 1
ATOM 813 O O . MET A 1 106 ? 18.65232 10.94126 7.04170 1.000 14.49173 104 MET A O 1
ATOM 818 N N . THR A 1 107 ? 17.02573 9.61217 7.84523 1.000 12.19903 105 THR A N 1
ATOM 819 C CA . THR A 1 107 ? 15.96439 10.31385 7.13071 1.000 13.14258 105 THR A CA 1
ATOM 820 C C . THR A 1 107 ? 15.57032 11.61852 7.81677 1.000 12.90038 105 THR A C 1
ATOM 821 O O . THR A 1 107 ? 15.16602 12.57156 7.13655 1.000 14.97440 105 THR A O 1
ATOM 825 N N . VAL A 1 108 ? 15.67557 11.70035 9.14815 1.000 12.25976 106 VAL A N 1
ATOM 826 C CA . VAL A 1 108 ? 15.28043 12.90258 9.87941 1.000 12.96728 106 VAL A CA 1
ATOM 827 C C . VAL A 1 108 ? 16.45671 13.82461 10.19082 1.000 13.07380 106 VAL A C 1
ATOM 828 O O . VAL A 1 108 ? 16.26606 14.83756 10.87520 1.000 13.51546 106 VAL A O 1
ATOM 832 N N . THR A 1 109 ? 17.66240 13.49293 9.72200 1.000 13.14347 107 THR A N 1
ATOM 833 C CA . THR A 1 109 ? 18.86220 14.31272 9.86709 1.000 12.66528 107 THR A CA 1
ATOM 834 C C . THR A 1 109 ? 19.53731 14.36711 8.50432 1.000 14.40128 107 THR A C 1
ATOM 835 O O . THR A 1 109 ? 18.96075 13.90850 7.51442 1.000 16.76348 107 THR A O 1
ATOM 839 N N . ASP A 1 110 ? 20.75870 14.89717 8.43372 1.000 14.50572 108 ASP A N 1
ATOM 840 C CA . ASP A 1 110 ? 21.57328 14.77888 7.23112 1.000 16.09980 108 ASP A CA 1
ATOM 841 C C . ASP A 1 110 ? 22.66449 13.71930 7.36737 1.000 15.92658 108 ASP A C 1
ATOM 842 O O . ASP A 1 110 ? 23.65523 13.75406 6.63138 1.000 16.69839 108 ASP A O 1
ATOM 847 N N . PHE A 1 111 ? 22.49380 12.76863 8.28560 1.000 14.13475 109 PHE A N 1
ATOM 848 C CA . PHE A 1 111 ? 23.54604 11.80993 8.59779 1.000 13.35004 109 PHE A CA 1
ATOM 849 C C . PHE A 1 111 ? 23.60033 10.67113 7.58315 1.000 13.95983 109 PHE A C 1
ATOM 850 O O . PHE A 1 111 ? 22.56501 10.15904 7.13839 1.000 14.71342 109 PHE A O 1
ATOM 858 N N . GLY A 1 112 ? 24.81899 10.23250 7.27864 1.000 14.76495 110 GLY A N 1
ATOM 859 C CA . GLY A 1 112 ? 25.03449 8.92822 6.69134 1.000 14.84229 110 GLY A CA 1
ATOM 860 C C . GLY A 1 112 ? 24.86346 7.83087 7.73387 1.000 15.47028 110 GLY A C 1
ATOM 861 O O . GLY A 1 112 ? 24.64686 8.07626 8.92101 1.000 14.55038 110 GLY A O 1
ATOM 862 N N . TRP A 1 113 ? 24.97499 6.58188 7.27343 1.000 13.87570 111 TRP A N 1
ATOM 863 C CA . TRP A 1 113 ? 24.67074 5.46640 8.16539 1.000 14.62400 111 TRP A CA 1
ATOM 864 C C . TRP A 1 113 ? 25.67214 5.35417 9.30852 1.000 14.86154 111 TRP A C 1
ATOM 865 O O . TRP A 1 113 ? 25.30365 4.93240 10.41176 1.000 13.13302 111 TRP A O 1
ATOM 876 N N . GLU A 1 114 ? 26.93028 5.74385 9.08878 1.000 14.95027 112 GLU A N 1
ATOM 877 C CA . GLU A 1 114 ? 27.91240 5.59158 10.15719 1.000 14.26323 112 GLU A CA 1
ATOM 878 C C . GLU A 1 114 ? 27.66691 6.58075 11.28910 1.000 11.52883 112 GLU A C 1
ATOM 879 O O . GLU A 1 114 ? 27.75514 6.21291 12.46542 1.000 12.22846 112 GLU A O 1
ATOM 885 N N . ASP A 1 115 ? 27.33315 7.83156 10.96230 1.000 12.71440 113 ASP A N 1
ATOM 886 C CA . ASP A 1 115 ? 26.98394 8.78967 12.01052 1.000 11.74763 113 ASP A CA 1
ATOM 887 C C . ASP A 1 115 ? 25.65913 8.43603 12.67756 1.000 11.30334 113 ASP A C 1
ATOM 888 O O . ASP A 1 115 ? 25.49292 8.67352 13.88085 1.000 10.87205 113 ASP A O 1
ATOM 893 N N . ALA A 1 116 ? 24.72051 7.84827 11.92489 1.000 11.45460 114 ALA A N 1
ATOM 894 C CA . ALA A 1 116 ? 23.49283 7.34164 12.53486 1.000 11.32972 114 ALA A CA 1
ATOM 895 C C . ALA A 1 116 ? 23.79522 6.19842 13.49958 1.000 11.07707 114 ALA A C 1
ATOM 896 O O . ALA A 1 116 ? 23.23345 6.14313 14.60031 1.000 11.24760 114 ALA A O 1
ATOM 898 N N . LEU A 1 117 ? 24.70986 5.29500 13.12680 1.000 11.20168 115 LEU A N 1
ATOM 899 C CA . LEU A 1 117 ? 25.08876 4.21146 14.02984 1.000 11.74458 115 LEU A CA 1
ATOM 900 C C . LEU A 1 117 ? 25.77136 4.74998 15.27943 1.000 11.43181 115 LEU A C 1
ATOM 901 O O . LEU A 1 117 ? 25.54328 4.24602 16.38732 1.000 11.02547 115 LEU A O 1
ATOM 906 N N . HIS A 1 118 ? 26.60612 5.78269 15.12348 1.000 11.20116 116 HIS A N 1
ATOM 907 C CA . HIS A 1 118 ? 27.22499 6.40435 16.28732 1.000 12.87344 116 HIS A CA 1
ATOM 908 C C . HIS A 1 118 ? 26.16250 6.93209 17.23630 1.000 10.45874 116 HIS A C 1
ATOM 909 O O . HIS A 1 118 ? 26.27091 6.77550 18.46001 1.000 11.36077 116 HIS A O 1
ATOM 916 N N . THR A 1 119 ? 25.10783 7.53472 16.67630 1.000 10.48362 117 THR A N 1
ATOM 917 C CA . THR A 1 119 ? 24.00492 8.04775 17.48153 1.000 11.70900 117 THR A CA 1
ATOM 918 C C . THR A 1 119 ? 23.30133 6.92581 18.23223 1.000 9.46606 117 THR A C 1
ATOM 919 O O . THR A 1 119 ? 23.02264 7.05258 19.42670 1.000 10.47067 117 THR A O 1
ATOM 923 N N . VAL A 1 120 ? 23.03566 5.80816 17.55634 1.000 9.31449 118 VAL A N 1
ATOM 924 C CA . VAL A 1 120 ? 22.42545 4.66544 18.23668 1.000 10.24774 118 VAL A CA 1
ATOM 925 C C . VAL A 1 120 ? 23.32742 4.16854 19.35845 1.000 11.48173 118 VAL A C 1
ATOM 926 O O . VAL A 1 120 ? 22.87280 3.92070 20.48272 1.000 10.93492 118 VAL A O 1
ATOM 930 N N . ARG A 1 121 ? 24.63446 4.04265 19.07622 1.000 11.07610 119 ARG A N 1
ATOM 931 C CA . ARG A 1 121 ? 25.56236 3.48051 20.05364 1.000 12.05152 119 ARG A CA 1
ATOM 932 C C . ARG A 1 121 ? 25.72753 4.37431 21.27262 1.000 11.77226 119 ARG A C 1
ATOM 933 O O . ARG A 1 121 ? 26.05330 3.87530 22.35385 1.000 13.24528 119 ARG A O 1
ATOM 941 N N . ALA A 1 122 ? 25.49805 5.68241 21.12679 1.000 12.35786 120 ALA A N 1
ATOM 942 C CA . ALA A 1 122 ? 25.54973 6.56877 22.28393 1.000 12.88966 120 ALA A CA 1
ATOM 943 C C . ALA A 1 122 ? 24.49327 6.19341 23.30928 1.000 13.93730 120 ALA A C 1
ATOM 944 O O . ALA A 1 122 ? 24.69271 6.40107 24.51217 1.000 16.11878 120 ALA A O 1
ATOM 946 N N . GLY A 1 123 ? 23.37960 5.61509 22.86171 1.000 11.96954 121 GLY A N 1
ATOM 947 C CA . GLY A 1 123 ? 22.33180 5.17352 23.76438 1.000 12.86392 121 GLY A CA 1
ATOM 948 C C . GLY A 1 123 ? 22.36139 3.68536 24.05386 1.000 10.51654 121 GLY A C 1
ATOM 949 O O . GLY A 1 123 ? 22.06181 3.25870 25.17291 1.000 13.99617 121 GLY A O 1
ATOM 950 N N . ARG A 1 124 ? 22.72367 2.88420 23.05048 1.000 12.32001 122 ARG A N 1
ATOM 951 C CA . ARG A 1 124 ? 22.73154 1.42655 23.16278 1.000 10.96719 122 ARG A CA 1
ATOM 952 C C . ARG A 1 124 ? 24.06834 0.91858 22.63362 1.000 11.68368 122 ARG A C 1
ATOM 953 O O . ARG A 1 124 ? 24.23022 0.69273 21.43038 1.000 11.31750 122 ARG A O 1
ATOM 961 N N . SER A 1 125 ? 25.02105 0.71935 23.54524 1.000 14.17464 123 SER A N 1
ATOM 962 C CA . SER A 1 125 ? 26.40015 0.45548 23.14136 1.000 15.44641 123 SER A CA 1
ATOM 963 C C . SER A 1 125 ? 26.55260 -0.85180 22.36953 1.000 14.33367 123 SER A C 1
ATOM 964 O O . SER A 1 125 ? 27.47361 -0.97936 21.55889 1.000 15.13059 123 SER A O 1
ATOM 967 N N . CYS A 1 126 ? 25.65808 -1.80726 22.57290 1.000 13.38912 124 CYS A N 1
ATOM 968 C CA . CYS A 1 126 ? 25.76197 -3.09634 21.90543 1.000 14.57473 124 CYS A CA 1
ATOM 969 C C . CYS A 1 126 ? 25.32717 -3.07521 20.44642 1.000 11.92272 124 CYS A C 1
ATOM 970 O O . CYS A 1 126 ? 25.46239 -4.09814 19.76768 1.000 13.29619 124 CYS A O 1
ATOM 973 N N . ALA A 1 127 ? 24.81665 -1.95375 19.94399 1.000 11.70747 125 ALA A N 1
ATOM 974 C CA . ALA A 1 127 ? 24.30961 -1.89722 18.57798 1.000 12.06023 125 ALA A CA 1
ATOM 975 C C . ALA A 1 127 ? 25.39113 -2.26920 17.57148 1.000 12.53982 125 ALA A C 1
ATOM 976 O O . ALA A 1 127 ? 26.50913 -1.75162 17.62489 1.000 12.99457 125 ALA A O 1
ATOM 978 N N . ASN A 1 128 ? 25.04917 -3.15567 16.62679 1.000 12.20146 126 ASN A N 1
ATOM 979 C CA . ASN A 1 128 ? 26.02344 -3.66293 15.66262 1.000 14.18926 126 ASN A CA 1
ATOM 980 C C . ASN A 1 128 ? 25.31873 -4.37261 14.51255 1.000 13.73293 126 ASN A C 1
ATOM 981 O O . ASN A 1 128 ? 25.17336 -5.60030 14.53654 1.000 15.26157 126 ASN A O 1
ATOM 986 N N . PRO A 1 129 ? 24.87867 -3.64273 13.49320 1.000 13.83252 127 PRO A N 1
ATOM 987 C CA . PRO A 1 129 ? 24.19245 -4.28969 12.36518 1.000 14.80031 127 PRO A CA 1
ATOM 988 C C . PRO A 1 129 ? 25.07708 -5.31837 11.66942 1.000 15.73319 127 PRO A C 1
ATOM 989 O O . PRO A 1 129 ? 26.26895 -5.09425 11.44230 1.000 16.86359 127 PRO A O 1
ATOM 993 N N . ALA A 1 130 ? 24.46472 -6.44819 11.31530 1.000 16.07699 128 ALA A N 1
ATOM 994 C CA . ALA A 1 130 ? 25.14862 -7.48660 10.55457 1.000 18.28233 128 ALA A CA 1
ATOM 995 C C . ALA A 1 130 ? 25.64483 -6.92171 9.22635 1.000 18.46887 128 ALA A C 1
ATOM 996 O O . ALA A 1 130 ? 25.15868 -5.90397 8.73129 1.000 18.85149 128 ALA A O 1
ATOM 998 N N . VAL A 1 131 ? 26.63710 -7.60255 8.64369 1.000 21.03596 129 VAL A N 1
ATOM 999 C CA . VAL A 1 131 ? 27.33157 -7.03988 7.48585 1.000 20.46152 129 VAL A CA 1
ATOM 1000 C C . VAL A 1 131 ? 26.38111 -6.84306 6.30650 1.000 19.68734 129 VAL A C 1
ATOM 1001 O O . VAL A 1 131 ? 26.49746 -5.86768 5.55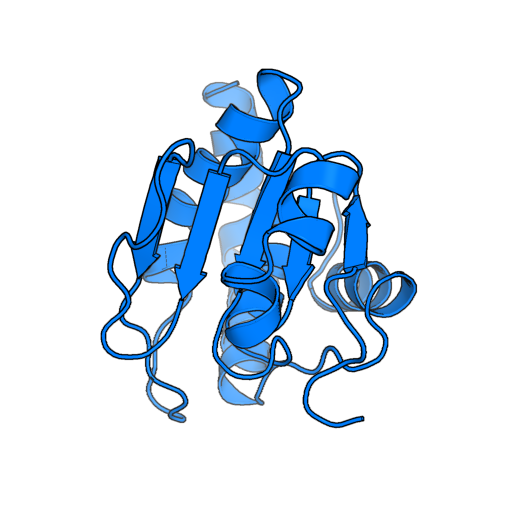686 1.000 21.75202 129 VAL A O 1
ATOM 1005 N N . GLY A 1 132 ? 25.41094 -7.74558 6.13669 1.000 19.79064 130 GLY A N 1
ATOM 1006 C CA . GLY A 1 132 ? 24.43638 -7.56697 5.07159 1.000 21.02217 130 GLY A CA 1
ATOM 1007 C C . GLY A 1 132 ? 23.62772 -6.29314 5.22616 1.000 19.74926 130 GLY A C 1
ATOM 1008 O O . GLY A 1 132 ? 23.32825 -5.61431 4.24415 1.000 19.90320 130 GLY A O 1
ATOM 1009 N N . PHE A 1 133 ? 23.27720 -5.94410 6.46772 1.000 17.90955 131 PHE A N 1
ATOM 1010 C CA . PHE A 1 133 ? 22.51979 -4.72000 6.70597 1.000 19.21518 131 PHE A CA 1
ATOM 1011 C C . PHE A 1 133 ? 23.38764 -3.48250 6.54435 1.000 16.82082 131 PHE A C 1
ATOM 1012 O O . PHE A 1 133 ? 22.90463 -2.44743 6.07338 1.000 18.81856 131 PHE A O 1
ATOM 1020 N N . GLN A 1 134 ? 24.66797 -3.56905 6.91414 1.000 17.75398 132 GLN A N 1
ATOM 1021 C CA . GLN A 1 134 ? 25.58445 -2.47488 6.61859 1.000 20.74249 132 GLN A CA 1
ATOM 1022 C C . GLN A 1 134 ? 25.62220 -2.19068 5.12564 1.000 20.03276 132 GLN A C 1
ATOM 1023 O O . GLN A 1 134 ? 25.60588 -1.02921 4.70548 1.000 23.19788 132 GLN A O 1
ATOM 1029 N N . ARG A 1 135 ? 25.68528 -3.24550 4.30710 1.000 21.50586 133 ARG A N 1
ATOM 1030 C CA . ARG A 1 135 ? 25.69594 -3.05129 2.86132 1.000 23.40790 133 ARG A CA 1
ATOM 1031 C C . ARG A 1 135 ? 24.40577 -2.39799 2.38168 1.000 18.95916 133 ARG A C 1
ATOM 1032 O O . ARG A 1 135 ? 24.43866 -1.48695 1.54487 1.000 22.39956 133 ARG A O 1
ATOM 1040 N N . GLN A 1 136 ? 23.25923 -2.83946 2.90967 1.000 19.30671 134 GLN A N 1
ATOM 1041 C CA . GLN A 1 136 ? 21.99066 -2.20821 2.55510 1.000 19.35467 134 GLN A CA 1
ATOM 1042 C C . GLN A 1 136 ? 21.95627 -0.74429 2.98414 1.000 19.87065 134 GLN A C 1
ATOM 1043 O O . GLN A 1 136 ? 21.42619 0.10718 2.26262 1.000 20.67745 134 GLN A O 1
ATOM 1049 N N . LEU A 1 137 ? 22.53428 -0.42847 4.14809 1.000 17.44514 135 LEU A N 1
ATOM 1050 C CA . LEU A 1 137 ? 22.53573 0.95440 4.61946 1.000 18.54701 135 LEU A CA 1
ATOM 1051 C C . LEU A 1 137 ? 23.44848 1.83721 3.77263 1.000 17.41554 135 LEU A C 1
ATOM 1052 O O . LEU A 1 137 ? 23.11094 2.99349 3.48792 1.000 18.75972 135 LEU A O 1
ATOM 1057 N N . GLN A 1 138 ? 24.60539 1.30927 3.35596 1.000 19.94518 136 GLN A N 1
ATOM 1058 C CA . GLN A 1 138 ? 25.49176 2.07439 2.48150 1.000 21.94878 136 GLN A CA 1
ATOM 1059 C C . GLN A 1 138 ? 24.82546 2.36850 1.14287 1.000 22.65144 136 GLN A C 1
ATOM 1060 O O . GLN A 1 138 ? 24.88831 3.49857 0.64335 1.000 24.06677 136 GLN A O 1
ATOM 1066 N N . GLU A 1 139 ? 24.16095 1.36808 0.55862 1.000 21.48037 137 GLU A N 1
ATOM 1067 C CA . GLU A 1 139 ? 23.42530 1.59584 -0.68134 1.000 26.91178 137 GLU A CA 1
ATOM 1068 C C . GLU A 1 139 ? 22.30704 2.61074 -0.47898 1.000 25.72381 137 GLU A C 1
ATOM 1069 O O . GLU A 1 139 ? 22.07685 3.47477 -1.33475 1.000 26.28867 137 GLU A O 1
ATOM 1075 N N . PHE A 1 140 ? 21.59894 2.51797 0.65160 1.000 21.72277 138 PHE A N 1
ATOM 1076 C CA . PHE A 1 140 ? 20.56201 3.49058 0.97865 1.000 20.15036 138 PHE A CA 1
ATOM 1077 C C . PHE A 1 140 ? 21.14013 4.90092 1.05120 1.000 19.09291 138 PHE A C 1
ATOM 1078 O O . PHE A 1 140 ? 20.55995 5.84625 0.50581 1.000 20.22889 138 PHE A O 1
ATOM 1086 N N . GLU A 1 141 ? 22.29859 5.05694 1.69940 1.000 20.03731 139 GLU A N 1
ATOM 1087 C CA . GLU A 1 141 ? 22.93173 6.37189 1.79022 1.000 20.87432 139 GLU A CA 1
ATOM 1088 C C . GLU A 1 141 ? 23.27613 6.91914 0.40914 1.000 22.90629 139 GLU A C 1
ATOM 1089 O O . GLU A 1 141 ? 23.11691 8.11716 0.14676 1.000 24.32581 139 GLU A O 1
ATOM 1095 N N . LYS A 1 142 ? 23.73456 6.04987 -0.49033 1.000 21.32043 140 LYS A N 1
ATOM 1096 C CA . LYS A 1 142 ? 24.23605 6.50614 -1.78109 1.000 27.25205 140 LYS A CA 1
ATOM 1097 C C . LYS A 1 142 ? 23.11074 6.96616 -2.70086 1.000 29.47973 140 LYS A C 1
ATOM 1098 O O . LYS A 1 142 ? 23.24022 7.99621 -3.37242 1.000 30.52235 140 LYS A O 1
ATOM 1104 N N . HIS A 1 143 ? 21.99562 6.22640 -2.73870 1.000 30.47984 141 HIS A N 1
ATOM 1105 C CA . HIS A 1 143 ? 21.02281 6.35061 -3.81634 1.000 31.14122 141 HIS A CA 1
ATOM 1106 C C . HIS A 1 143 ? 19.61773 6.74259 -3.38337 1.000 31.32489 141 HIS A C 1
ATOM 1107 O O . HIS A 1 143 ? 18.80685 7.09158 -4.24921 1.000 32.97078 141 HIS A O 1
ATOM 1114 N N . GLU A 1 144 ? 19.28914 6.67860 -2.09385 1.000 23.70498 142 GLU A N 1
ATOM 1115 C CA . GLU A 1 144 ? 17.88309 6.67245 -1.70767 1.000 22.17509 142 GLU A CA 1
ATOM 1116 C C . GLU A 1 144 ? 17.54610 7.61368 -0.56318 1.000 19.77902 142 GLU A C 1
ATOM 1117 O O . GLU A 1 144 ? 16.42805 8.13371 -0.49975 1.000 17.84648 142 GLU A O 1
ATOM 1123 N N . VAL A 1 145 ? 18.48360 7.81371 0.36398 1.000 19.57969 143 VAL A N 1
ATOM 1124 C CA . VAL A 1 145 ? 18.15852 8.59834 1.55243 1.000 18.78040 143 VAL A CA 1
ATOM 1125 C C . VAL A 1 145 ? 17.73608 10.01425 1.17603 1.000 17.39767 143 VAL A C 1
ATOM 1126 O O . VAL A 1 145 ? 16.84644 10.59478 1.80775 1.000 17.02603 143 VAL A O 1
ATOM 1130 N N . HIS A 1 146 ? 18.31930 10.57098 0.10778 1.000 20.75430 144 HIS A N 1
ATOM 1131 C CA . HIS A 1 146 ? 17.91402 11.90173 -0.33080 1.000 21.83165 144 HIS A CA 1
ATOM 1132 C C . HIS A 1 146 ? 16.46379 11.90980 -0.80211 1.000 20.23121 144 HIS A C 1
ATOM 1133 O O . HIS A 1 146 ? 15.72379 12.86395 -0.53531 1.000 21.61355 144 HIS A O 1
ATOM 1140 N N . GLN A 1 147 ? 16.03261 10.84315 -1.48384 1.000 19.87449 145 GLN A N 1
ATOM 1141 C CA . GLN A 1 147 ? 14.62321 10.72136 -1.85346 1.000 21.55401 145 GLN A CA 1
ATOM 1142 C C . GLN A 1 147 ? 13.73489 10.58600 -0.62088 1.000 19.81130 145 GLN A C 1
ATOM 1143 O O . GLN A 1 147 ? 12.62993 11.13906 -0.58281 1.000 21.22109 145 GLN A O 1
ATOM 1149 N N . TYR A 1 148 ? 14.19939 9.84316 0.39303 1.000 19.38444 146 TYR A N 1
ATOM 1150 C CA . TYR A 1 148 ? 13.41186 9.66384 1.61199 1.000 20.60295 146 TYR A CA 1
ATOM 1151 C C . TYR A 1 148 ? 13.28041 10.97165 2.38266 1.000 17.10695 146 TYR A C 1
ATOM 1152 O O . TYR A 1 148 ? 12.22960 11.24948 2.96674 1.000 17.73289 146 TYR A O 1
ATOM 1161 N N . ARG A 1 149 ? 14.34194 11.78358 2.40362 1.000 18.51754 147 ARG A N 1
ATOM 1162 C CA . ARG A 1 149 ? 14.25785 13.07509 3.07969 1.000 19.03089 147 ARG A CA 1
ATOM 1163 C C . ARG A 1 149 ? 13.25228 13.98602 2.38993 1.000 17.89480 147 ARG A C 1
ATOM 1164 O O . ARG A 1 149 ? 12.50408 14.71383 3.05294 1.000 19.18960 147 ARG A O 1
ATOM 1172 N N . GLN A 1 150 ? 13.22007 13.94968 1.05474 1.000 20.89767 148 GLN A N 1
ATOM 1173 C CA . GLN A 1 150 ? 12.22716 14.72687 0.32251 1.000 22.59246 148 GLN A CA 1
ATOM 1174 C C . GLN A 1 150 ? 10.82081 14.19816 0.57478 1.000 21.92585 148 GLN A C 1
ATOM 1175 O O . GLN A 1 150 ? 9.87473 14.98052 0.72988 1.000 22.66081 148 GLN A O 1
ATOM 1181 N N . TRP A 1 151 ? 10.66812 12.87231 0.63196 1.000 20.97961 149 TRP A N 1
ATOM 1182 C CA . TRP A 1 151 ? 9.37266 12.28813 0.96552 1.000 22.01172 149 TRP A CA 1
ATOM 1183 C C . TRP A 1 151 ? 8.91477 12.72603 2.35050 1.000 22.67946 149 TRP A C 1
ATOM 1184 O O . TRP A 1 151 ? 7.74100 13.05994 2.55081 1.000 24.90426 149 TRP A O 1
ATOM 1195 N N . LEU A 1 152 ? 9.83384 12.74162 3.31975 1.000 20.56242 150 LEU A N 1
ATOM 1196 C CA . LEU A 1 152 ? 9.48073 13.17330 4.66772 1.000 20.41968 150 LEU A CA 1
ATOM 1197 C C . LEU A 1 152 ? 9.02628 14.62443 4.67874 1.000 21.99676 150 LEU A C 1
ATOM 1198 O O . LEU A 1 152 ? 8.05784 14.97407 5.36336 1.000 21.90684 150 LEU A O 1
ATOM 1203 N N . LYS A 1 153 ? 9.72258 15.48299 3.93049 1.000 24.11891 151 LYS A N 1
ATOM 1204 C CA . LYS A 1 153 ? 9.32732 16.88417 3.83225 1.000 24.87827 151 LYS A CA 1
ATOM 1205 C C . LYS A 1 153 ? 7.93151 17.01910 3.23238 1.000 25.71295 151 LYS A C 1
ATOM 1206 O O . LYS A 1 153 ? 7.09589 17.78007 3.73412 1.000 26.89328 151 LYS A O 1
ATOM 1212 N N . GLU A 1 154 ? 7.65554 16.26970 2.16450 1.000 27.22995 152 GLU A N 1
ATOM 1213 C CA . GLU A 1 154 ? 6.36304 16.38848 1.49630 1.000 29.12408 152 GLU A CA 1
ATOM 1214 C C . GLU A 1 154 ? 5.23760 15.81590 2.34822 1.000 29.08840 152 GLU A C 1
ATOM 1215 O O . GLU A 1 154 ? 4.11610 16.33768 2.33763 1.000 31.99554 152 GLU A O 1
ATOM 1221 N N . GLU A 1 155 ? 5.51521 14.74714 3.09554 1.000 25.67514 153 GLU A N 1
ATOM 1222 C CA . GLU A 1 155 ? 4.46985 14.10391 3.88359 1.000 27.25908 153 GLU A CA 1
ATOM 1223 C C . GLU A 1 155 ? 4.17747 14.86486 5.17252 1.000 26.34177 153 GLU A C 1
ATOM 1224 O O . GLU A 1 155 ? 3.01537 14.97329 5.58092 1.000 28.60284 153 GLU A O 1
ATOM 1230 N N . TYR A 1 156 ? 5.20916 15.39617 5.82264 1.000 23.97489 154 TYR A N 1
ATOM 1231 C CA . TYR A 1 156 ? 5.05380 16.00699 7.13795 1.000 23.84578 154 TYR A CA 1
ATOM 1232 C C . TYR A 1 156 ? 5.54390 17.44995 7.16619 1.000 31.36271 154 TYR A C 1
ATOM 1233 O O . TYR A 1 156 ? 5.33152 18.13805 8.16523 1.000 32.51954 154 TYR A O 1
#

B-factor: mean 19.79, std 8.31, range [8.49, 49.14]

Secondary structure (DSSP, 8-state):
-TT-SS-EEEETTEEEE-TTGGG-HHHHHHTTEEEEEEESTT----STT-EEEEE---SSTT---GGGHHHHHHHHHHHHHTT-EEEEE-SSSSSHHHHHHHHHHHHHSS--HHHHHHHHHHH-TT----HHHHHHHHHHHHHTHHHHHHHHHHH-

InterPro domains:
  IPR000340 Dual specificity phosphatase, catalytic domain [PF00782] (12-140)
  IPR000387 Tyrosine-specific protein phosphatases domain [PS50056] (65-122)
  IPR020422 Dual specificity protein phosphatase domain [PS50054] (4-144)
  IPR020422 Dual specificity protein phosphatase domain [SM00195] (4-141)
  IPR029021 Protein-tyrosine phosphatase-like [G3DSA:3.90.190.10] (5-163)
  IPR029021 Protein-tyrosine phosphatase-like [SSF52799] (3-141)

Radius of gyration: 14.11 Å; Cα contacts (8 Å, |Δi|>4): 284; chains: 1; bounding box: 31×32×38 Å

Foldseek 3Di:
DLQFDAWWDLDQQEIEGAPVNVVDPVNCVVSQAAEEEEEEAPDDDDDPNHHYDYHHFYPDLPTDCVVVLVVLLVRSVVCVVVVGHYYYYYHRRAANSLLSQLLNVVLVDVDQSVVSSVSNCVTTVNHDHDPSSVVVSNVCNVPPSVVSNVVVVVVD

Sequence (156 aa):
GPMGNGMNKILPGLYIGNFKDARDAEQLSKNKVTHILSVHDSARPMLEGVKYLCIPAADSPSQNLTRHFKESIKFIHECRLRGESCLVHCLAGVSRSVTLVIAYIMTVTDFGWEDALHTVRAGRSCANPAVGFQRQLQEFEKHEVHQYRQWLKEEY

GO terms:
  GO:0008138 protein tyrosine/serine/threonine phosphatase activity (F, IDA)
  GO:0050860 negative regulation of T cell receptor signaling pathway (P, IDA)
  GO:0004725 protein tyrosine phosphatase activity (F, IDA)
  GO:0004726 non-membrane spanning protein tyrosine phosphatase activity (F, IDA)
  GO:0035556 intracellular signal transduction (P, IDA)
  GO:0061851 leading edge of lamellipodium (C, IDA)
  GO:0005737 cytoplasm (C, IDA)
  GO:0005886 plasma membrane (C, IDA)
  GO:0030292 protein tyrosine kinase inhibitor activity (F, IDA)
  GO:0031941 filamentous actin (C, IDA)
  GO:0051895 negative regulation of focal adhesion assembly (P, IDA)
  GO:0071364 cellular response to epidermal growth factor stimulus (P, IDA)
  GO:0030336 negative regulation of cell migration (P, IMP)
  GO:1990782 protein tyrosine kinase binding (F, IPI)
  GO:0000122 negative regulation of transcription by RNA polymerase II (P, IMP)
  GO:0005737 cytoplasm (C, EXP)